Protein AF-A0A432MQ47-F1 (afdb_monomer_lite)

Radius of gyration: 13.35 Å; chains: 1; bounding box: 23×37×35 Å

Organism: NCBI:txid2080755

Secondary structure (DSSP, 8-state):
--EEEETTEEEEGGGEEEEEE--SSTTSS---EEEEEGGG-EEEESTTHHHHHHHHHHHHHHTS----

pLDDT: mean 81.94, std 13.91, range [44.03, 93.81]

Foldseek 3Di:
DDWDDDDPDIDDPVFWPDKDFPAPDPPPDFTWIWTAGPPGDIDIDGPCNVVVVVVVVVVVVVPPDPDD

Structure (mmCIF, N/CA/C/O backbone):
data_AF-A0A432MQ47-F1
#
_entry.id   AF-A0A432MQ47-F1
#
loop_
_atom_site.group_PDB
_atom_site.id
_atom_site.type_symbol
_atom_site.label_atom_id
_atom_site.label_alt_id
_atom_site.label_comp_id
_atom_site.label_asym_id
_atom_site.label_entity_id
_atom_site.label_seq_id
_atom_site.pdbx_PDB_ins_code
_atom_site.Cartn_x
_atom_site.Cartn_y
_atom_site.Cartn_z
_atom_site.occupancy
_atom_site.B_iso_or_equiv
_atom_site.auth_seq_id
_atom_site.auth_comp_id
_atom_site.auth_asym_id
_atom_site.auth_atom_id
_atom_site.pdbx_PDB_model_num
ATOM 1 N N . MET A 1 1 ? -2.131 -1.151 -18.868 1.00 67.25 1 MET A N 1
ATOM 2 C CA . MET A 1 1 ? -1.915 -0.140 -17.823 1.00 67.25 1 MET A CA 1
ATOM 3 C C . MET A 1 1 ? -2.624 -0.616 -16.572 1.00 67.25 1 MET A C 1
ATOM 5 O O . MET A 1 1 ? -3.843 -0.760 -16.626 1.00 67.25 1 MET A O 1
ATOM 9 N N . ASN A 1 2 ? -1.888 -0.941 -15.512 1.00 85.56 2 ASN A N 1
ATOM 10 C CA . ASN A 1 2 ? -2.444 -1.493 -14.279 1.00 85.56 2 ASN A CA 1
ATOM 11 C C . ASN A 1 2 ? -2.797 -0.358 -13.305 1.00 85.56 2 ASN A C 1
ATOM 13 O O . ASN A 1 2 ? -1.982 0.054 -12.487 1.00 85.56 2 ASN A O 1
ATOM 17 N N . LEU A 1 3 ? -3.995 0.214 -13.442 1.00 89.00 3 LEU A N 1
ATOM 18 C CA . LEU A 1 3 ? -4.472 1.305 -12.590 1.00 89.00 3 LEU A CA 1
ATOM 19 C C . LEU A 1 3 ? -5.523 0.773 -11.615 1.00 89.00 3 LEU A C 1
ATOM 21 O O . LEU A 1 3 ? -6.565 0.283 -12.050 1.00 89.00 3 LEU A O 1
ATOM 25 N N . ILE A 1 4 ? -5.290 0.925 -10.312 1.00 88.50 4 ILE A N 1
ATOM 26 C CA . ILE A 1 4 ? -6.278 0.566 -9.289 1.00 88.50 4 ILE A CA 1
ATOM 27 C C . ILE A 1 4 ? -6.749 1.801 -8.538 1.00 88.50 4 ILE A C 1
ATOM 29 O O . ILE A 1 4 ? -6.034 2.797 -8.414 1.00 88.50 4 ILE A O 1
ATOM 33 N N . ARG A 1 5 ? -7.962 1.728 -7.999 1.00 89.75 5 ARG A N 1
ATOM 34 C CA . ARG A 1 5 ? -8.526 2.785 -7.167 1.00 89.75 5 ARG A CA 1
ATOM 35 C C . ARG A 1 5 ? -8.417 2.397 -5.698 1.00 89.75 5 ARG A C 1
ATOM 37 O O . ARG A 1 5 ? -9.024 1.415 -5.291 1.00 89.75 5 ARG A O 1
ATOM 44 N N . VAL A 1 6 ? -7.711 3.209 -4.915 1.00 87.25 6 VAL A N 1
ATOM 45 C CA . VAL A 1 6 ? -7.632 3.090 -3.454 1.00 87.25 6 VAL A CA 1
ATOM 46 C C . VAL A 1 6 ? -8.369 4.284 -2.849 1.00 87.25 6 VAL A C 1
ATOM 48 O O . VAL A 1 6 ? -7.853 5.397 -2.788 1.00 87.25 6 VAL A O 1
ATOM 51 N N . GLY A 1 7 ? -9.625 4.102 -2.450 1.00 84.44 7 GLY A N 1
ATOM 52 C CA . GLY A 1 7 ? -10.467 5.204 -1.976 1.00 84.44 7 GLY A CA 1
ATOM 53 C C . GLY A 1 7 ? -10.611 6.328 -3.022 1.00 84.44 7 GLY A C 1
ATOM 54 O O . GLY A 1 7 ? -11.145 6.078 -4.108 1.00 84.44 7 GLY A O 1
ATOM 55 N N . PRO A 1 8 ? -10.205 7.580 -2.728 1.00 86.19 8 PRO A N 1
ATOM 56 C CA . PRO A 1 8 ? -10.279 8.680 -3.689 1.00 86.19 8 PRO A CA 1
ATOM 57 C C . PRO A 1 8 ? -9.076 8.760 -4.645 1.00 86.19 8 PRO A C 1
ATOM 59 O O . PRO A 1 8 ? -9.131 9.556 -5.579 1.00 86.19 8 PRO A O 1
ATOM 62 N N . ILE A 1 9 ? -8.009 7.975 -4.438 1.00 85.81 9 ILE A N 1
ATOM 63 C CA . ILE A 1 9 ? -6.793 8.034 -5.262 1.00 85.81 9 ILE A CA 1
ATOM 64 C C . ILE A 1 9 ? -6.747 6.905 -6.295 1.00 85.81 9 ILE A C 1
ATOM 66 O O . ILE A 1 9 ? 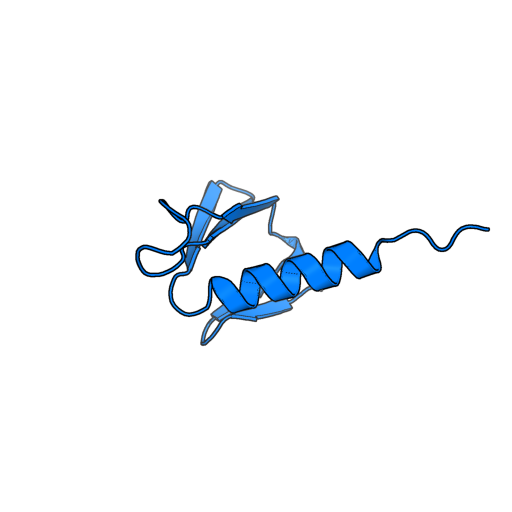-7.223 5.794 -6.054 1.00 85.81 9 ILE A O 1
ATOM 70 N N . PHE A 1 10 ? -6.138 7.193 -7.444 1.00 88.94 10 PHE A N 1
ATOM 71 C CA . PHE A 1 10 ? -5.759 6.190 -8.434 1.00 88.94 10 PHE A CA 1
ATOM 72 C C . PHE A 1 10 ? -4.264 5.917 -8.326 1.00 88.94 10 PHE A C 1
ATOM 74 O O . PHE A 1 10 ? -3.461 6.849 -8.311 1.00 88.94 10 PHE A O 1
ATOM 81 N N . VAL A 1 11 ? -3.900 4.641 -8.265 1.00 88.56 11 VAL A N 1
ATOM 82 C CA . VAL A 1 11 ? -2.516 4.183 -8.173 1.00 88.56 11 VAL A CA 1
ATOM 83 C C . VAL A 1 11 ? -2.173 3.425 -9.445 1.00 88.56 11 VAL A C 1
ATOM 85 O O . VAL A 1 11 ? -2.854 2.465 -9.804 1.00 88.56 11 VAL A O 1
ATOM 88 N N . ASN A 1 12 ? -1.117 3.865 -10.127 1.00 90.25 12 ASN A N 1
ATOM 89 C CA . ASN A 1 12 ? -0.572 3.171 -11.286 1.00 90.25 12 ASN A CA 1
ATOM 90 C C . ASN A 1 12 ? 0.440 2.115 -10.832 1.00 90.25 12 ASN A C 1
ATOM 92 O O . ASN A 1 12 ? 1.590 2.440 -10.544 1.00 90.25 12 ASN A O 1
ATOM 96 N N . PHE A 1 13 ? 0.002 0.861 -10.786 1.00 87.81 13 PHE A N 1
ATOM 97 C CA . PHE A 1 13 ? 0.802 -0.295 -10.390 1.00 87.81 13 PHE A CA 1
ATOM 98 C C . PHE A 1 13 ? 1.907 -0.648 -11.385 1.00 87.81 13 PHE A C 1
ATOM 100 O O . PHE A 1 13 ? 2.863 -1.300 -10.986 1.00 87.81 13 PHE A O 1
ATOM 107 N N . ASP A 1 14 ? 1.865 -0.141 -12.623 1.00 88.38 14 ASP A N 1
ATOM 108 C CA . ASP A 1 14 ? 2.998 -0.281 -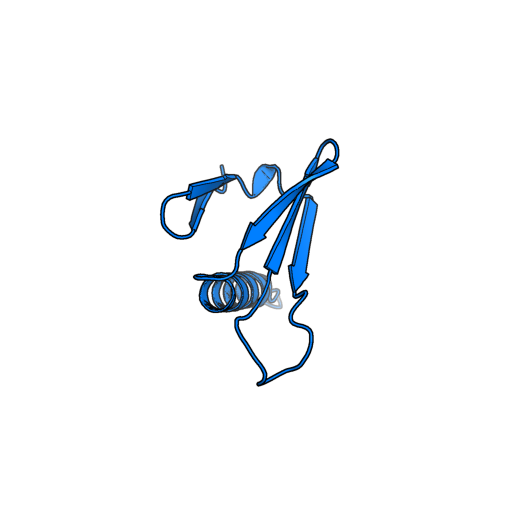13.553 1.00 88.38 14 ASP A CA 1
ATOM 109 C C . ASP A 1 14 ? 4.234 0.521 -13.097 1.00 88.38 14 ASP A C 1
ATOM 111 O O . ASP A 1 14 ? 5.325 0.329 -13.625 1.00 88.38 14 ASP A O 1
ATOM 115 N N . ARG A 1 15 ? 4.061 1.460 -12.154 1.00 89.56 15 ARG A N 1
ATOM 116 C CA . ARG A 1 15 ? 5.122 2.309 -11.578 1.00 89.56 15 ARG A CA 1
ATOM 117 C C . ARG A 1 15 ? 5.457 1.947 -10.131 1.00 89.56 15 ARG A C 1
ATOM 119 O O . ARG A 1 15 ? 6.285 2.614 -9.514 1.00 89.56 15 ARG A O 1
ATOM 126 N N . VAL A 1 16 ? 4.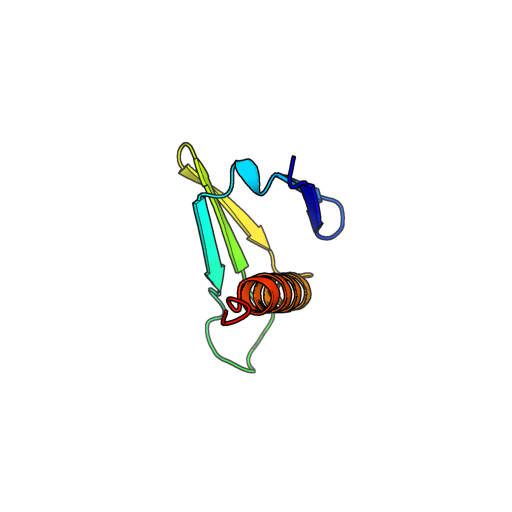760 0.962 -9.566 1.00 90.31 16 VAL A N 1
ATOM 127 C CA . VAL A 1 16 ? 4.971 0.522 -8.186 1.00 90.31 16 VAL A CA 1
ATOM 128 C C . VAL A 1 16 ? 6.156 -0.428 -8.167 1.00 90.31 16 VAL A C 1
ATOM 130 O O . VAL A 1 16 ? 6.168 -1.435 -8.870 1.00 90.31 16 VAL A O 1
ATOM 133 N N . THR A 1 17 ? 7.142 -0.115 -7.336 1.00 91.44 17 THR A N 1
ATOM 134 C CA . THR A 1 17 ? 8.338 -0.942 -7.159 1.00 91.44 17 THR A CA 1
ATOM 135 C C . THR A 1 17 ? 8.166 -1.915 -6.008 1.00 91.44 17 THR A C 1
ATOM 137 O O . THR A 1 17 ? 8.639 -3.048 -6.065 1.00 91.44 17 THR A O 1
ATOM 140 N N . THR A 1 18 ? 7.508 -1.492 -4.929 1.00 91.06 18 THR A N 1
ATOM 141 C CA . THR A 1 18 ? 7.312 -2.315 -3.733 1.00 91.06 18 THR A CA 1
ATOM 142 C C . THR A 1 18 ? 6.051 -1.885 -2.994 1.00 91.06 18 THR A C 1
ATOM 144 O O . THR A 1 18 ? 5.718 -0.703 -2.928 1.00 91.06 18 THR A O 1
ATOM 147 N N . VAL A 1 19 ? 5.362 -2.852 -2.387 1.00 91.19 19 VAL A N 1
ATOM 148 C CA . VAL A 1 19 ? 4.312 -2.596 -1.397 1.00 91.19 19 VAL A CA 1
ATOM 149 C C . VAL A 1 19 ? 4.694 -3.291 -0.096 1.00 91.19 19 VAL A C 1
ATOM 151 O O . VAL A 1 19 ? 5.050 -4.469 -0.107 1.00 91.19 19 VAL A O 1
ATOM 154 N N . ARG A 1 20 ? 4.649 -2.565 1.024 1.00 90.62 20 ARG A N 1
ATOM 155 C CA . ARG A 1 20 ? 5.019 -3.077 2.351 1.00 90.62 20 ARG A CA 1
ATOM 156 C C . ARG A 1 20 ? 3.866 -2.922 3.3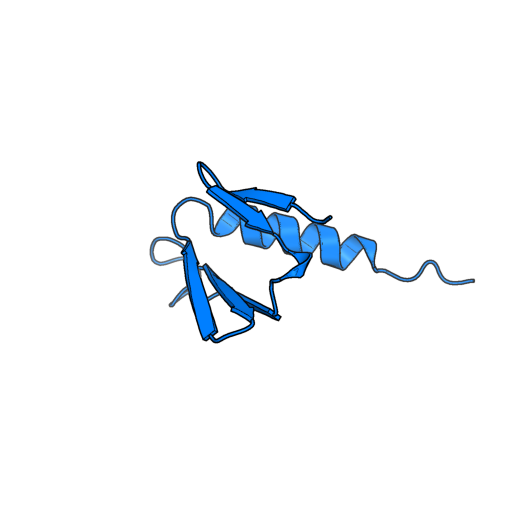28 1.00 90.62 20 ARG A C 1
ATOM 158 O O . ARG A 1 20 ? 3.319 -1.830 3.462 1.00 90.62 20 ARG A O 1
ATOM 165 N N . ASP A 1 21 ? 3.549 -3.991 4.048 1.00 90.62 21 ASP A N 1
ATOM 166 C CA . ASP A 1 21 ? 2.740 -3.898 5.262 1.00 90.62 21 ASP A CA 1
ATOM 167 C C . ASP A 1 21 ? 3.637 -3.373 6.394 1.00 90.62 21 ASP A C 1
ATOM 169 O O . ASP A 1 21 ? 4.633 -4.003 6.751 1.00 90.62 21 ASP A O 1
ATOM 173 N N . LEU A 1 22 ? 3.322 -2.181 6.899 1.00 90.88 22 LEU A N 1
ATOM 174 C CA . LEU A 1 22 ? 4.017 -1.520 8.007 1.00 90.88 22 LEU A CA 1
ATOM 175 C C . LEU A 1 22 ? 3.165 -1.528 9.284 1.00 90.88 22 LEU A C 1
ATOM 177 O O . LEU A 1 22 ? 3.393 -0.717 10.183 1.00 90.88 22 LEU A O 1
ATOM 181 N N . THR A 1 23 ? 2.156 -2.399 9.360 1.00 87.50 23 THR A N 1
ATOM 182 C CA . THR A 1 23 ? 1.310 -2.531 10.548 1.00 87.50 23 THR A CA 1
ATOM 183 C C . THR A 1 23 ? 2.178 -2.953 11.747 1.00 87.50 23 THR A C 1
ATOM 185 O O . THR A 1 23 ? 2.788 -4.021 11.689 1.00 87.50 23 THR A O 1
ATOM 188 N N . PRO A 1 24 ? 2.258 -2.146 12.827 1.00 78.19 24 PRO A N 1
ATOM 189 C CA . PRO A 1 24 ? 3.201 -2.380 13.926 1.00 78.19 24 PRO A CA 1
ATOM 190 C C . PRO A 1 24 ? 2.974 -3.706 14.661 1.00 78.19 24 PRO A C 1
ATOM 192 O O . PRO A 1 24 ? 3.935 -4.368 15.039 1.00 78.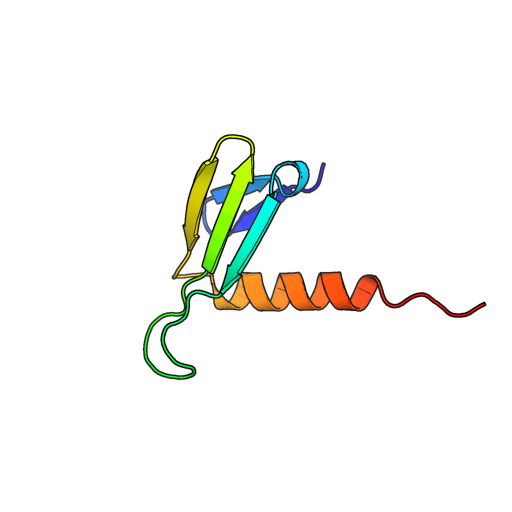19 24 PRO A O 1
ATOM 195 N N . GLU A 1 25 ? 1.709 -4.095 14.843 1.00 76.62 25 GLU A N 1
ATOM 196 C CA . GLU A 1 25 ? 1.292 -5.331 15.507 1.00 76.62 25 GLU A CA 1
ATOM 197 C C . GLU A 1 25 ? -0.045 -5.828 14.934 1.00 76.62 25 GLU A C 1
ATOM 199 O O . GLU A 1 25 ? -0.977 -5.054 14.693 1.00 76.62 25 GLU A O 1
ATOM 204 N N . ALA A 1 26 ? -0.164 -7.140 14.719 1.00 64.56 26 ALA A N 1
ATOM 205 C CA . ALA A 1 26 ? -1.402 -7.746 14.244 1.00 64.56 26 ALA A CA 1
ATOM 206 C C . ALA A 1 26 ? -2.496 -7.645 15.324 1.00 64.56 26 ALA A C 1
ATOM 208 O O . ALA A 1 26 ? -2.441 -8.334 16.338 1.00 64.56 26 ALA A O 1
ATOM 209 N N . GLY A 1 27 ? -3.507 -6.805 15.084 1.00 65.69 27 GLY A N 1
ATOM 210 C CA . GLY A 1 27 ? -4.677 -6.655 15.960 1.00 65.69 27 GLY A CA 1
ATOM 211 C C . GLY A 1 27 ? -4.712 -5.371 16.794 1.00 65.69 27 GLY A C 1
ATOM 212 O O . GLY A 1 27 ? -5.737 -5.097 17.419 1.00 65.69 27 GLY A O 1
ATOM 213 N N . THR A 1 28 ? -3.660 -4.549 16.761 1.00 65.75 28 THR A N 1
ATOM 214 C CA . THR A 1 28 ? -3.568 -3.289 17.514 1.00 65.75 28 THR A CA 1
ATOM 215 C C . THR A 1 28 ? -3.465 -2.093 16.561 1.00 65.75 28 THR A C 1
ATOM 217 O O . THR A 1 28 ? -2.403 -1.762 16.044 1.00 65.75 28 THR A O 1
ATOM 220 N N . GLY A 1 29 ? -4.592 -1.406 16.346 1.00 69.06 29 GLY A N 1
ATOM 221 C CA . GLY A 1 29 ? -4.648 -0.132 15.618 1.00 69.06 29 GLY A CA 1
ATOM 222 C C . GLY A 1 29 ? -4.964 -0.230 14.117 1.00 69.06 29 GLY A C 1
ATOM 223 O O . GLY A 1 29 ? -5.236 -1.311 13.590 1.00 69.06 29 GLY A O 1
ATOM 224 N N . PRO A 1 30 ? -5.011 0.922 13.419 1.00 79.25 30 PRO A N 1
ATOM 225 C CA . PRO A 1 30 ? -5.278 0.959 11.989 1.00 79.25 30 PRO A CA 1
ATOM 226 C C . PRO A 1 30 ? -4.109 0.334 11.226 1.00 79.25 30 PRO A C 1
ATOM 228 O O . PRO A 1 30 ? -2.951 0.682 11.462 1.00 79.25 30 PRO A O 1
ATOM 231 N N . ARG A 1 31 ? -4.417 -0.564 10.286 1.00 88.38 31 ARG A N 1
ATOM 232 C CA . ARG A 1 31 ? -3.406 -1.106 9.373 1.00 88.38 31 ARG A CA 1
ATOM 233 C C . ARG A 1 31 ? -2.722 0.015 8.603 1.00 88.38 31 ARG A C 1
ATOM 235 O O . ARG A 1 31 ? -3.357 1.019 8.280 1.00 88.38 31 ARG A O 1
ATOM 242 N N . LEU A 1 32 ? -1.454 -0.193 8.274 1.00 91.56 32 LEU A N 1
ATOM 243 C CA . LEU A 1 32 ? -0.649 0.750 7.512 1.00 91.56 32 LEU A CA 1
ATOM 244 C C . LEU A 1 32 ? 0.056 0.014 6.381 1.00 91.56 32 LEU A C 1
ATOM 246 O O . LEU A 1 32 ? 0.804 -0.927 6.620 1.00 91.56 32 LEU A O 1
ATOM 250 N N . VAL A 1 33 ? -0.152 0.475 5.154 1.00 93.12 33 VAL A N 1
ATOM 251 C CA . VAL A 1 33 ? 0.548 -0.028 3.972 1.00 93.12 33 VAL A CA 1
ATOM 252 C C . VAL A 1 33 ? 1.294 1.119 3.316 1.00 93.12 33 VAL A C 1
ATOM 254 O O . VAL A 1 33 ? 0.715 2.181 3.096 1.00 93.12 33 VAL A O 1
ATOM 257 N N . ARG A 1 34 ? 2.559 0.889 2.967 1.00 93.81 34 ARG A N 1
ATOM 258 C CA . ARG A 1 34 ? 3.365 1.808 2.165 1.00 93.81 34 ARG A CA 1
ATOM 259 C C . ARG A 1 34 ? 3.492 1.288 0.744 1.00 93.81 34 ARG A C 1
ATOM 261 O O . ARG A 1 34 ? 3.916 0.153 0.538 1.00 93.81 34 ARG A O 1
ATOM 268 N N . ILE A 1 35 ? 3.163 2.139 -0.220 1.00 93.06 35 ILE A N 1
ATOM 269 C CA . ILE A 1 35 ? 3.446 1.926 -1.639 1.00 93.06 35 ILE A CA 1
ATOM 270 C C . ILE A 1 35 ? 4.674 2.757 -1.998 1.00 93.06 35 ILE A C 1
ATOM 272 O O . ILE A 1 35 ? 4.702 3.963 -1.750 1.00 93.06 35 ILE A O 1
ATOM 276 N N . GLU A 1 36 ? 5.675 2.109 -2.578 1.00 93.81 36 GLU A N 1
ATOM 277 C CA . GLU A 1 36 ? 6.900 2.722 -3.085 1.00 93.81 36 GLU A CA 1
ATOM 278 C C . GLU A 1 36 ? 6.842 2.730 -4.616 1.00 93.81 36 GLU A C 1
ATOM 280 O O . GLU A 1 36 ? 6.454 1.741 -5.245 1.00 93.81 36 GLU A O 1
ATOM 285 N N . PHE A 1 37 ? 7.204 3.862 -5.211 1.00 92.00 37 PHE A N 1
ATOM 286 C CA . PHE A 1 37 ? 7.297 4.048 -6.656 1.00 92.00 37 PHE A CA 1
ATOM 287 C C . PHE A 1 37 ? 8.758 4.250 -7.062 1.00 92.00 37 PHE A C 1
ATOM 289 O O . PHE A 1 37 ? 9.634 4.472 -6.217 1.00 92.00 37 PHE A O 1
ATOM 296 N N . ASP A 1 38 ? 9.018 4.211 -8.368 1.00 85.31 38 ASP A N 1
ATOM 297 C CA . ASP A 1 38 ? 10.289 4.679 -8.920 1.00 85.31 38 ASP A CA 1
ATOM 298 C C . ASP A 1 38 ? 10.600 6.117 -8.453 1.00 85.31 38 ASP A C 1
ATOM 300 O O . ASP A 1 38 ? 9.708 6.884 -8.082 1.00 85.31 38 ASP A O 1
ATOM 304 N N . GLU A 1 39 ? 11.886 6.481 -8.442 1.00 81.94 39 GLU A N 1
ATOM 305 C CA . GLU A 1 39 ? 12.374 7.820 -8.049 1.00 81.94 39 GLU A CA 1
ATOM 306 C C . GLU A 1 39 ? 12.176 8.177 -6.557 1.00 81.94 39 GLU A C 1
ATOM 308 O O . GLU A 1 39 ? 12.438 9.304 -6.140 1.00 81.94 39 GLU A O 1
ATOM 313 N N . GLY A 1 40 ? 11.800 7.202 -5.718 1.00 82.38 40 GLY A N 1
ATOM 314 C CA . GLY A 1 40 ? 11.757 7.349 -4.256 1.00 82.38 40 GLY A CA 1
ATOM 315 C C . GLY A 1 40 ? 10.466 7.966 -3.714 1.00 82.38 40 GLY A C 1
ATOM 316 O O . GLY A 1 40 ? 10.391 8.307 -2.531 1.00 82.38 40 GLY A O 1
ATOM 317 N N . HIS A 1 41 ? 9.434 8.102 -4.548 1.00 90.44 41 HIS A N 1
ATOM 318 C CA . HIS A 1 41 ? 8.118 8.535 -4.090 1.00 90.44 41 HIS A CA 1
ATOM 319 C C . HIS A 1 41 ? 7.442 7.436 -3.266 1.00 90.44 41 HIS A C 1
ATOM 321 O O . HIS A 1 41 ? 7.474 6.260 -3.625 1.00 90.44 41 HIS A O 1
ATOM 327 N N . THR A 1 42 ? 6.802 7.824 -2.161 1.00 93.19 42 THR A N 1
ATOM 328 C CA . THR A 1 42 ? 6.084 6.890 -1.285 1.00 93.19 42 THR A CA 1
ATOM 329 C C . THR A 1 42 ? 4.715 7.432 -0.899 1.00 93.19 42 THR A C 1
ATOM 331 O O . THR A 1 42 ? 4.526 8.644 -0.775 1.00 93.19 42 THR A O 1
ATOM 334 N N . VAL A 1 43 ? 3.752 6.526 -0.734 1.00 91.56 43 VAL A N 1
ATOM 335 C CA . VAL A 1 43 ? 2.398 6.834 -0.262 1.00 91.56 43 VAL A CA 1
ATOM 336 C C . VAL A 1 43 ? 2.026 5.860 0.845 1.00 91.56 43 VAL A C 1
ATOM 338 O O . VAL A 1 43 ? 2.066 4.645 0.651 1.00 91.56 43 VAL A O 1
ATOM 341 N N . ASP A 1 44 ? 1.618 6.412 1.982 1.00 92.69 44 ASP A N 1
ATOM 342 C CA . ASP A 1 44 ? 1.135 5.658 3.133 1.00 92.69 44 ASP A CA 1
ATOM 343 C C . ASP A 1 44 ? -0.398 5.621 3.138 1.00 92.69 44 ASP A C 1
ATOM 345 O O . ASP A 1 44 ? -1.069 6.651 3.041 1.00 92.69 44 ASP A O 1
ATOM 349 N N . ILE A 1 45 ? -0.960 4.420 3.252 1.00 90.94 45 ILE A N 1
ATOM 350 C CA . ILE A 1 45 ? -2.399 4.155 3.217 1.00 90.94 45 ILE A CA 1
ATOM 351 C C . ILE A 1 45 ? -2.800 3.497 4.530 1.00 90.94 45 ILE A C 1
ATOM 353 O O . ILE A 1 45 ? -2.263 2.455 4.894 1.00 90.94 45 ILE A O 1
ATOM 357 N N . THR A 1 46 ? -3.793 4.074 5.209 1.00 89.94 46 THR A N 1
ATOM 358 C CA . THR A 1 46 ? -4.359 3.515 6.448 1.00 89.94 46 THR A CA 1
ATOM 359 C C . THR A 1 46 ? -5.798 3.036 6.267 1.00 89.94 46 THR A C 1
ATOM 361 O O . THR A 1 46 ? -6.108 1.868 6.478 1.00 89.94 46 THR A O 1
ATOM 364 N N . ALA A 1 47 ? -6.690 3.905 5.783 1.00 87.56 47 ALA A N 1
ATOM 365 C CA . ALA A 1 47 ? -8.128 3.621 5.693 1.00 87.56 47 ALA A CA 1
ATOM 366 C C . ALA A 1 47 ? -8.503 2.450 4.761 1.00 87.56 47 ALA A C 1
ATOM 368 O O . ALA A 1 47 ? -9.547 1.832 4.948 1.00 87.56 47 ALA A O 1
ATOM 369 N N . GLN A 1 48 ? -7.673 2.143 3.758 1.00 89.19 48 GLN A N 1
ATOM 370 C CA . GLN A 1 48 ? -7.894 1.036 2.812 1.00 89.19 48 GLN A CA 1
ATOM 371 C C . GLN A 1 48 ? -6.751 0.017 2.794 1.00 89.19 48 GLN A C 1
ATOM 373 O O . GLN A 1 48 ? -6.649 -0.785 1.869 1.00 89.19 48 GLN A O 1
ATOM 378 N N . ALA A 1 49 ? -5.908 0.025 3.827 1.00 90.44 49 ALA A N 1
ATOM 379 C CA . ALA A 1 49 ? -4.770 -0.880 3.934 1.00 90.44 49 ALA A CA 1
ATOM 380 C C . ALA A 1 49 ? -5.192 -2.357 3.857 1.00 90.44 49 ALA A C 1
ATOM 382 O O . ALA A 1 49 ? -4.606 -3.116 3.095 1.00 90.44 49 ALA A O 1
ATOM 383 N N . GLN A 1 50 ? -6.249 -2.752 4.581 1.00 89.75 50 GLN A N 1
ATOM 384 C CA . GLN A 1 50 ? -6.770 -4.127 4.549 1.00 89.75 50 GLN A CA 1
ATOM 385 C C . GLN A 1 50 ? -7.220 -4.535 3.141 1.00 89.75 50 GLN A C 1
ATOM 387 O O . GLN A 1 50 ? -6.769 -5.552 2.630 1.00 89.75 50 GLN A O 1
ATOM 392 N N . TRP A 1 51 ? -8.057 -3.715 2.500 1.00 91.06 51 TRP A N 1
ATOM 393 C CA . TRP A 1 51 ? -8.542 -3.988 1.146 1.00 91.06 51 TRP A CA 1
ATOM 394 C C . TRP A 1 51 ? -7.389 -4.141 0.147 1.00 91.06 51 TRP A C 1
ATOM 396 O O . TRP A 1 51 ? -7.408 -5.043 -0.687 1.00 91.06 51 TRP A O 1
ATOM 406 N N . LEU A 1 52 ? -6.367 -3.286 0.253 1.00 89.88 52 LEU A N 1
ATOM 407 C CA . LEU A 1 52 ? -5.207 -3.338 -0.628 1.00 89.88 52 LEU A CA 1
ATOM 408 C C . LEU A 1 52 ? -4.402 -4.630 -0.428 1.00 89.88 52 LEU A C 1
ATOM 410 O O . LEU A 1 52 ? -3.989 -5.243 -1.409 1.00 89.88 52 LEU A O 1
ATOM 414 N N . LEU A 1 53 ? -4.205 -5.061 0.821 1.00 89.06 53 LEU A N 1
ATOM 415 C CA . LEU A 1 53 ? -3.538 -6.328 1.141 1.00 89.06 53 LEU A CA 1
ATOM 416 C C . LEU A 1 53 ? -4.309 -7.526 0.575 1.00 89.06 53 LEU A C 1
ATOM 418 O O . LEU A 1 53 ? -3.710 -8.375 -0.082 1.00 89.06 53 LEU A O 1
ATOM 422 N N . ASP A 1 54 ? -5.630 -7.560 0.760 1.00 89.50 54 ASP A N 1
ATOM 423 C CA . ASP A 1 54 ? -6.483 -8.639 0.247 1.00 89.50 54 ASP A CA 1
ATOM 424 C C . ASP A 1 54 ? -6.454 -8.694 -1.288 1.00 89.50 54 ASP A C 1
ATOM 426 O O . ASP A 1 54 ? -6.331 -9.768 -1.884 1.00 89.50 54 ASP A O 1
ATOM 430 N N . TRP A 1 55 ? -6.495 -7.527 -1.940 1.00 88.06 55 TRP A N 1
ATOM 431 C CA . TRP A 1 55 ? -6.350 -7.429 -3.388 1.00 88.06 55 TRP A CA 1
ATOM 432 C C . TRP A 1 55 ? -4.990 -7.966 -3.851 1.00 88.06 55 TRP A C 1
ATOM 434 O O . TRP A 1 55 ? -4.954 -8.802 -4.752 1.00 88.06 55 TRP A O 1
ATOM 444 N N . MET A 1 56 ? -3.882 -7.577 -3.212 1.00 86.19 56 MET A N 1
ATOM 445 C CA . MET A 1 56 ? -2.553 -8.088 -3.575 1.00 86.19 56 MET A CA 1
ATOM 446 C C . MET A 1 56 ? -2.448 -9.607 -3.421 1.00 86.19 56 MET A C 1
ATOM 448 O O . MET A 1 56 ? -1.890 -10.268 -4.295 1.00 86.19 56 MET A O 1
ATOM 452 N N . ILE A 1 57 ? -3.018 -10.173 -2.353 1.00 86.38 57 ILE A N 1
ATOM 453 C CA . ILE A 1 57 ? -3.059 -11.627 -2.152 1.00 86.38 57 ILE A CA 1
ATOM 454 C C . ILE A 1 57 ? -3.832 -12.299 -3.292 1.00 86.38 57 ILE A C 1
ATOM 456 O O . ILE A 1 57 ? -3.357 -13.302 -3.823 1.00 86.38 57 ILE A O 1
ATOM 460 N N . SER A 1 58 ? -4.970 -11.731 -3.717 1.00 86.31 58 SER A N 1
ATOM 461 C CA . SER A 1 58 ? -5.755 -12.263 -4.843 1.00 86.31 58 SER A CA 1
ATOM 462 C C . SER A 1 58 ? -4.972 -12.268 -6.162 1.00 86.31 58 SER A C 1
ATOM 464 O O . SER A 1 58 ? -5.038 -13.233 -6.917 1.00 86.31 58 SER A O 1
ATOM 466 N N . GLN A 1 59 ? -4.165 -11.231 -6.413 1.00 80.38 59 GLN A N 1
ATOM 467 C CA . GLN A 1 59 ? -3.302 -11.165 -7.595 1.00 80.38 59 GLN A CA 1
ATOM 468 C C . GLN A 1 59 ? -2.137 -12.162 -7.501 1.00 80.38 59 GLN A C 1
ATOM 470 O O . GLN A 1 59 ? -1.747 -12.761 -8.499 1.00 80.38 59 GLN A O 1
ATOM 475 N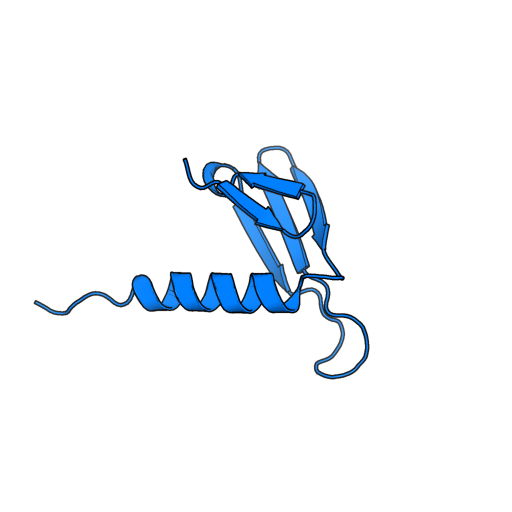 N . ALA A 1 60 ? -1.603 -12.386 -6.297 1.00 69.50 60 ALA A N 1
ATOM 476 C CA . ALA A 1 60 ? -0.557 -13.379 -6.058 1.00 69.50 60 ALA A CA 1
ATOM 477 C C . ALA A 1 60 ? -1.066 -14.828 -6.176 1.00 69.50 60 ALA A C 1
ATOM 479 O O . ALA A 1 60 ? -0.284 -15.730 -6.459 1.00 69.50 60 ALA A O 1
ATOM 480 N N . THR A 1 61 ? -2.364 -15.072 -5.973 1.00 58.62 61 THR A N 1
ATOM 481 C CA . THR A 1 61 ? -2.962 -16.402 -6.189 1.00 58.62 61 THR A CA 1
ATOM 482 C C . THR A 1 61 ? -3.253 -16.675 -7.665 1.00 58.62 61 THR A C 1
ATOM 484 O O . THR A 1 61 ? -3.196 -17.829 -8.088 1.00 58.62 61 THR A O 1
ATOM 487 N N . ASP A 1 62 ? -3.485 -15.633 -8.465 1.00 55.16 62 ASP A N 1
ATOM 488 C CA . ASP A 1 62 ? -3.687 -15.743 -9.917 1.00 55.16 62 ASP A CA 1
ATOM 489 C C . ASP A 1 62 ? -2.409 -16.180 -10.667 1.00 55.16 62 ASP A C 1
ATOM 491 O O . ASP A 1 62 ? -2.481 -16.846 -11.694 1.00 55.16 62 ASP A O 1
ATOM 495 N N . VAL A 1 63 ? -1.220 -15.920 -10.105 1.00 48.06 63 VAL A N 1
ATOM 496 C CA . VAL A 1 63 ? 0.071 -16.394 -10.652 1.00 48.06 63 VAL A CA 1
ATOM 497 C C . VAL A 1 63 ? 0.440 -17.823 -10.241 1.00 48.06 63 VAL A C 1
ATOM 499 O O . VAL A 1 63 ? 1.585 -18.234 -10.437 1.00 48.06 63 VAL A O 1
ATOM 502 N N . THR A 1 64 ? -0.494 -18.615 -9.702 1.00 45.88 64 THR A N 1
ATOM 503 C CA . THR A 1 64 ? -0.241 -20.052 -9.528 1.00 45.88 64 THR A CA 1
ATOM 504 C C . THR A 1 64 ? -0.088 -20.667 -10.925 1.00 45.88 64 THR A C 1
ATOM 506 O O . THR A 1 64 ? -1.064 -20.675 -11.675 1.00 45.88 64 THR A O 1
ATOM 509 N N . PRO A 1 65 ? 1.102 -21.158 -11.324 1.00 45.06 65 PRO A N 1
ATOM 510 C CA . PRO A 1 65 ? 1.279 -21.727 -12.650 1.00 45.06 65 PRO A CA 1
ATOM 511 C C . PRO A 1 65 ? 0.321 -22.908 -12.792 1.00 45.06 65 PRO A C 1
ATOM 513 O O . PRO A 1 65 ? 0.415 -23.882 -12.043 1.00 45.06 65 PRO A O 1
ATOM 516 N N . THR A 1 66 ? -0.608 -22.827 -13.745 1.00 44.03 66 THR A N 1
ATOM 517 C CA . THR A 1 66 ? -1.291 -24.013 -14.261 1.00 44.03 66 THR A CA 1
ATOM 518 C C . THR A 1 66 ? -0.202 -24.977 -14.709 1.00 44.03 66 THR A C 1
ATOM 520 O O . THR A 1 66 ? 0.513 -24.700 -15.674 1.00 44.03 66 THR A O 1
ATOM 523 N N . ALA A 1 67 ? -0.013 -26.051 -13.942 1.00 45.28 67 ALA A N 1
ATOM 524 C CA . ALA A 1 67 ? 0.902 -27.120 -14.300 1.00 45.28 67 ALA A CA 1
ATOM 525 C C . ALA A 1 67 ? 0.508 -27.690 -15.683 1.00 45.28 67 ALA A C 1
ATOM 527 O O . ALA A 1 67 ? -0.689 -27.713 -15.989 1.00 45.28 67 ALA A O 1
ATOM 528 N N . PRO A 1 68 ? 1.492 -28.085 -16.513 1.00 52.47 68 PRO A N 1
ATOM 529 C CA . PRO A 1 68 ? 1.261 -28.621 -17.856 1.00 52.47 68 PRO A CA 1
ATOM 530 C C . PRO A 1 68 ? 0.498 -29.951 -17.861 1.00 52.47 68 PRO A C 1
ATOM 532 O O . PRO A 1 68 ? 0.602 -30.708 -16.867 1.00 52.47 68 PRO A O 1
#

Sequence (68 aa):
MNLIRVGPIFVNFDRVTTVRDLTPEAGTGPRLVRIEFDEGHTVDITAQAQWLLDWMISQATDVTPTAP